Protein AF-A0A379X350-F1 (afdb_monomer_lite)

Structure (mmCIF, N/CA/C/O backbone):
data_AF-A0A379X350-F1
#
_entry.id   AF-A0A379X350-F1
#
loop_
_atom_site.group_PDB
_atom_site.id
_atom_site.type_symbol
_atom_site.label_atom_id
_atom_site.label_alt_id
_atom_site.label_comp_id
_atom_site.label_asym_id
_atom_site.label_entity_id
_atom_site.label_seq_id
_atom_site.pdbx_PDB_ins_code
_atom_site.Cartn_x
_atom_site.Cartn_y
_atom_site.Cartn_z
_atom_site.occupancy
_atom_site.B_iso_or_equiv
_atom_site.auth_seq_id
_atom_site.auth_comp_id
_atom_site.auth_asym_id
_atom_site.auth_atom_id
_atom_site.pdbx_PDB_model_num
ATOM 1 N N . MET A 1 1 ? 0.230 0.986 -12.132 1.00 94.94 1 MET A N 1
ATOM 2 C CA . MET A 1 1 ? 1.625 1.459 -11.984 1.00 94.94 1 MET A CA 1
ATOM 3 C C . MET A 1 1 ? 2.275 1.795 -13.321 1.00 94.94 1 MET A C 1
ATOM 5 O O . MET A 1 1 ? 3.095 2.697 -13.349 1.00 94.94 1 MET A O 1
ATOM 9 N N . ARG A 1 2 ? 1.897 1.147 -14.435 1.00 97.94 2 ARG A N 1
ATOM 10 C CA . ARG A 1 2 ? 2.424 1.497 -15.763 1.00 97.94 2 ARG A CA 1
ATOM 11 C C . ARG A 1 2 ? 2.371 3.006 -16.047 1.00 97.94 2 ARG A C 1
ATOM 13 O O . ARG A 1 2 ? 1.354 3.637 -15.766 1.00 97.94 2 ARG A O 1
ATOM 20 N N . GLY A 1 3 ? 3.455 3.547 -16.600 1.00 98.38 3 GLY A N 1
ATOM 21 C CA . GLY A 1 3 ? 3.587 4.954 -16.978 1.00 98.38 3 GLY A CA 1
ATOM 22 C C . GLY A 1 3 ? 4.268 5.854 -15.940 1.00 98.38 3 GLY A C 1
ATOM 23 O O . GLY A 1 3 ? 4.400 7.044 -16.206 1.00 98.38 3 GLY A O 1
ATOM 24 N N . LYS A 1 4 ? 4.683 5.336 -14.773 1.00 98.62 4 LYS A N 1
ATOM 25 C CA . LYS A 1 4 ? 5.343 6.128 -13.718 1.00 98.62 4 LYS A CA 1
ATOM 26 C C . LYS A 1 4 ? 6.429 5.338 -12.965 1.00 98.62 4 LYS A C 1
ATOM 28 O O . LYS A 1 4 ? 6.297 4.11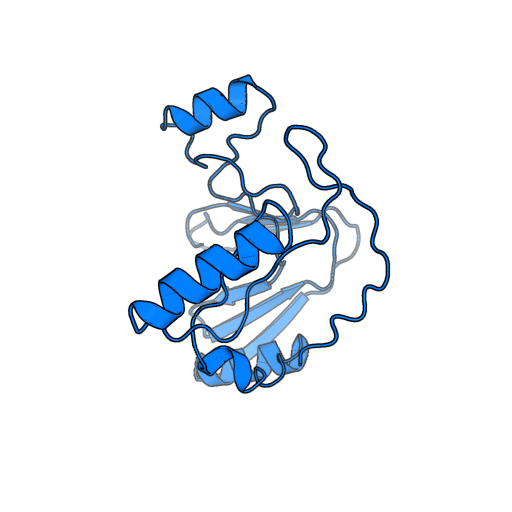4 -12.866 1.00 98.62 4 LYS A O 1
ATOM 33 N N . PRO A 1 5 ? 7.429 6.030 -12.38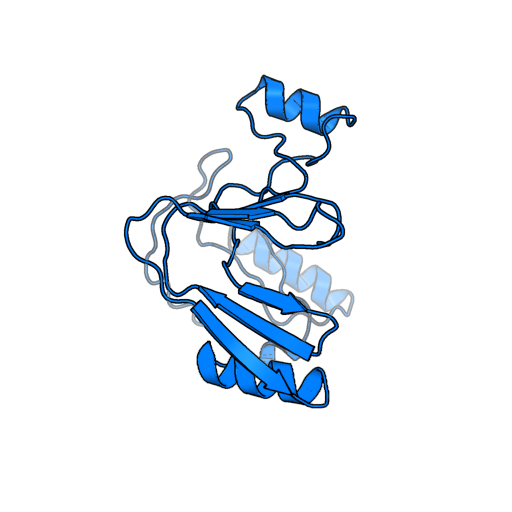9 1.00 98.75 5 PRO A N 1
ATOM 34 C CA . PRO A 1 5 ? 8.348 5.467 -11.405 1.00 98.75 5 PRO A CA 1
ATOM 35 C C . PRO A 1 5 ? 7.770 5.464 -9.986 1.00 98.75 5 PRO A C 1
ATOM 37 O O . PRO A 1 5 ? 6.932 6.298 -9.643 1.00 98.75 5 PRO A O 1
ATOM 40 N N . PHE A 1 6 ? 8.226 4.525 -9.157 1.00 98.88 6 PHE A N 1
ATOM 41 C CA . PHE A 1 6 ? 7.807 4.366 -7.764 1.00 98.88 6 PHE A CA 1
ATOM 42 C C . PHE A 1 6 ? 9.027 4.119 -6.869 1.00 98.88 6 PHE A C 1
ATOM 44 O O . PHE A 1 6 ? 9.485 2.978 -6.753 1.00 98.88 6 PHE A O 1
ATOM 51 N N . PRO A 1 7 ? 9.538 5.166 -6.199 1.00 98.75 7 PRO A N 1
ATOM 52 C CA . PRO A 1 7 ? 10.444 5.010 -5.072 1.00 98.75 7 PRO A CA 1
ATOM 53 C C . PRO A 1 7 ? 9.806 4.157 -3.973 1.00 98.75 7 PRO A C 1
ATOM 55 O O . PRO A 1 7 ? 8.677 4.409 -3.552 1.00 98.75 7 PRO A O 1
ATOM 58 N N . LEU A 1 8 ? 10.544 3.163 -3.498 1.00 98.75 8 LEU A N 1
ATOM 59 C CA . LEU A 1 8 ? 10.139 2.250 -2.441 1.00 98.75 8 LEU A CA 1
ATOM 60 C C . LEU A 1 8 ? 10.932 2.590 -1.182 1.00 98.75 8 LEU A C 1
ATOM 62 O O . LEU A 1 8 ? 12.031 2.089 -0.955 1.00 98.75 8 LEU A O 1
ATOM 66 N N . TRP A 1 9 ? 10.371 3.494 -0.384 1.00 98.69 9 TRP A N 1
ATOM 67 C CA . TRP A 1 9 ? 10.945 3.947 0.876 1.00 98.69 9 TRP A CA 1
ATOM 68 C C . TRP A 1 9 ? 9.821 4.257 1.855 1.00 98.69 9 TRP A C 1
ATOM 70 O O . TRP A 1 9 ? 8.946 5.062 1.536 1.00 98.69 9 TRP A O 1
ATOM 80 N N . THR A 1 10 ? 9.799 3.582 3.006 1.00 98.19 10 THR A N 1
ATOM 81 C CA . THR A 1 10 ? 8.732 3.805 3.988 1.00 98.19 10 THR A CA 1
ATOM 82 C C . THR A 1 10 ? 8.855 5.203 4.590 1.00 98.19 10 THR A C 1
ATOM 84 O O . THR A 1 10 ? 9.938 5.642 4.982 1.00 98.19 10 THR A O 1
ATOM 87 N N . SER A 1 11 ? 7.741 5.926 4.617 1.00 97.50 11 SER A N 1
ATOM 88 C CA . SER A 1 11 ? 7.637 7.272 5.174 1.00 97.50 11 SER A CA 1
ATOM 89 C C . SER A 1 11 ? 6.201 7.555 5.610 1.00 97.50 11 SER A C 1
ATOM 91 O O . SER A 1 11 ? 5.291 6.768 5.351 1.00 97.50 11 SER A O 1
ATOM 93 N N . GLU A 1 12 ? 5.960 8.735 6.181 1.00 97.88 12 GLU A N 1
ATOM 94 C CA . GLU A 1 12 ? 4.603 9.280 6.239 1.00 97.88 12 GLU A CA 1
ATOM 95 C C . GLU A 1 12 ? 3.960 9.301 4.844 1.00 97.88 12 GLU A C 1
ATOM 97 O O . GLU A 1 12 ? 4.635 9.478 3.825 1.00 97.88 12 GLU A O 1
ATOM 102 N N . GLN A 1 13 ? 2.639 9.118 4.785 1.00 97.50 13 GLN A N 1
ATOM 103 C CA . GLN A 1 13 ? 1.919 9.016 3.508 1.00 97.50 13 GLN A CA 1
ATOM 104 C C . GLN A 1 13 ? 1.791 10.365 2.780 1.00 97.50 13 GLN A C 1
ATOM 106 O O . GLN A 1 13 ? 1.636 10.404 1.555 1.00 97.50 13 GLN A O 1
ATOM 111 N N . GLY A 1 14 ? 1.842 11.459 3.541 1.00 97.62 14 GLY A N 1
ATOM 112 C CA . GLY A 1 14 ? 1.659 12.828 3.074 1.00 97.62 14 GLY A CA 1
ATOM 113 C C . GLY A 1 14 ? 0.225 13.349 3.220 1.00 97.62 14 GLY A C 1
ATOM 114 O O . GLY A 1 14 ? -0.752 12.600 3.160 1.00 97.62 14 GLY A O 1
ATOM 115 N N . VAL A 1 15 ? 0.101 14.665 3.380 1.00 98.12 15 VAL A N 1
ATOM 116 C CA . VAL A 1 15 ? -1.157 15.398 3.544 1.00 98.12 15 VAL A CA 1
ATOM 117 C C . VAL A 1 15 ? -1.542 16.061 2.217 1.00 98.12 15 VAL A C 1
ATOM 119 O O . VAL A 1 15 ? -0.920 17.010 1.743 1.00 98.12 15 VAL A O 1
ATOM 122 N N . GLY A 1 16 ? -2.590 15.542 1.579 1.00 97.81 16 GLY A N 1
ATOM 123 C CA . GLY A 1 16 ? -3.070 15.991 0.267 1.00 97.81 16 GLY A CA 1
ATOM 124 C C . GLY A 1 16 ? -2.447 15.244 -0.918 1.00 97.81 16 GLY A C 1
ATOM 125 O O . GLY A 1 16 ? -3.188 14.809 -1.796 1.00 97.81 16 GLY A O 1
ATOM 126 N N . ARG A 1 17 ? -1.124 15.009 -0.913 1.00 98.31 17 ARG A N 1
ATOM 127 C CA . ARG A 1 17 ? -0.406 14.123 -1.859 1.00 98.31 17 ARG A CA 1
ATOM 128 C C . ARG A 1 17 ? -0.507 14.503 -3.344 1.00 98.31 17 ARG A C 1
ATOM 130 O O . ARG A 1 17 ? -0.261 13.670 -4.215 1.00 98.31 17 ARG A O 1
ATOM 137 N N . ASN A 1 18 ? -0.873 15.746 -3.651 1.00 98.25 18 ASN A N 1
ATOM 138 C CA . ASN A 1 18 ? -0.918 16.268 -5.013 1.00 98.25 18 ASN A CA 1
ATOM 139 C C . ASN A 1 18 ? -0.424 17.716 -5.029 1.00 98.25 18 ASN A C 1
ATOM 141 O O . ASN A 1 18 ? -1.091 18.606 -4.497 1.00 98.25 18 ASN A O 1
ATOM 145 N N . LYS A 1 19 ? 0.714 17.950 -5.695 1.00 98.00 19 LYS A N 1
ATOM 146 C CA . LYS A 1 19 ? 1.414 19.243 -5.737 1.00 98.00 19 LYS A CA 1
ATOM 147 C C . LYS A 1 19 ? 0.590 20.396 -6.322 1.00 98.00 19 LYS A C 1
ATOM 149 O O . LYS A 1 19 ? 0.926 21.549 -6.083 1.00 98.00 19 LYS A O 1
ATOM 154 N N . THR A 1 20 ? -0.499 20.120 -7.043 1.00 98.31 20 THR A N 1
ATOM 155 C CA . THR A 1 20 ? -1.408 21.168 -7.543 1.00 98.31 20 THR A CA 1
ATOM 156 C C . THR A 1 20 ? -2.497 21.560 -6.542 1.00 98.31 20 THR A C 1
ATOM 158 O O . THR A 1 20 ? -3.295 22.450 -6.828 1.00 98.31 20 THR A O 1
ATOM 161 N N . SER A 1 21 ? -2.593 20.883 -5.396 1.00 98.31 21 SER A N 1
ATOM 162 C CA . SER A 1 21 ? -3.615 21.154 -4.387 1.00 98.31 21 SER A CA 1
ATOM 163 C C . SER A 1 21 ? -3.112 22.133 -3.327 1.00 98.31 21 SER A C 1
ATOM 165 O O . SER A 1 21 ? -1.968 22.061 -2.872 1.00 98.31 21 SER A O 1
ATOM 167 N N . TYR A 1 22 ? -3.998 23.031 -2.893 1.00 98.25 22 TYR A N 1
ATOM 168 C CA . TYR A 1 22 ? -3.670 24.026 -1.873 1.00 98.25 22 TYR A CA 1
ATOM 169 C C . TYR A 1 22 ? -3.238 23.382 -0.547 1.00 98.25 22 TYR A C 1
ATOM 171 O O . TYR A 1 22 ? -2.273 23.824 0.068 1.00 98.25 22 TYR A O 1
ATOM 179 N N . VAL A 1 23 ? -3.897 22.290 -0.146 1.00 98.19 23 VAL A N 1
ATOM 180 C CA . VAL A 1 23 ? -3.575 21.564 1.090 1.00 98.19 23 VAL A CA 1
ATOM 181 C C . VAL A 1 23 ? -2.175 20.937 1.055 1.00 98.19 23 VAL A C 1
ATOM 183 O O . VAL A 1 23 ? -1.453 21.026 2.045 1.00 98.19 23 VAL A O 1
ATOM 186 N N . THR A 1 24 ? -1.747 20.375 -0.083 1.00 98.38 24 THR A N 1
ATOM 187 C CA . THR A 1 24 ? -0.382 19.842 -0.233 1.00 98.38 24 THR A CA 1
ATOM 188 C C . THR A 1 24 ? 0.654 20.950 -0.151 1.00 98.38 24 THR A C 1
ATOM 190 O O . THR A 1 24 ? 1.633 20.795 0.570 1.00 98.38 24 THR A O 1
ATOM 193 N N . TRP A 1 25 ? 0.411 22.088 -0.807 1.00 98.31 25 TRP A N 1
ATOM 194 C CA . TRP A 1 25 ? 1.297 23.248 -0.703 1.00 98.31 25 TRP A CA 1
ATOM 195 C C . TRP A 1 25 ? 1.438 23.736 0.749 1.00 98.31 25 TRP A C 1
ATOM 197 O O . TRP A 1 25 ? 2.555 23.927 1.226 1.00 98.31 25 TRP A O 1
ATOM 207 N N . GLN A 1 26 ? 0.328 23.870 1.488 1.00 98.50 26 GLN A N 1
ATOM 208 C CA . GLN A 1 26 ? 0.367 24.286 2.896 1.00 98.50 26 GLN A CA 1
ATOM 209 C C . GLN A 1 26 ? 1.166 23.313 3.776 1.00 98.50 26 GLN A C 1
ATOM 211 O O . GLN A 1 26 ? 1.918 23.753 4.646 1.00 98.50 26 GLN A O 1
ATOM 216 N N . ALA A 1 27 ? 0.990 22.004 3.575 1.00 97.81 27 ALA A N 1
ATOM 217 C CA . ALA A 1 27 ? 1.703 20.976 4.327 1.00 97.81 27 ALA A CA 1
ATOM 218 C C . ALA A 1 27 ? 3.200 20.919 3.969 1.00 97.81 27 ALA A C 1
ATOM 220 O O . ALA A 1 27 ? 4.038 20.780 4.863 1.00 97.81 27 ALA A O 1
ATOM 221 N N . ASP A 1 28 ? 3.544 21.090 2.688 1.00 98.06 28 ASP A N 1
ATOM 222 C CA . ASP A 1 28 ? 4.932 21.161 2.220 1.00 98.06 28 ASP A CA 1
ATOM 223 C C . ASP A 1 28 ? 5.672 22.362 2.831 1.00 98.06 28 ASP A C 1
ATOM 225 O O . ASP A 1 28 ? 6.800 22.207 3.294 1.00 98.06 28 ASP A O 1
ATOM 229 N N . CYS A 1 29 ? 5.026 23.534 2.917 1.00 97.31 29 CYS A N 1
ATOM 230 C CA . CYS A 1 29 ? 5.612 24.736 3.522 1.00 97.31 29 CYS A CA 1
ATOM 231 C C . CYS A 1 29 ? 5.931 24.608 5.019 1.00 97.31 29 CYS A C 1
ATOM 233 O O . CYS A 1 29 ? 6.714 25.411 5.523 1.00 97.31 29 CYS A O 1
ATOM 235 N N . LYS A 1 30 ? 5.303 23.669 5.738 1.00 95.62 30 LYS A N 1
ATOM 236 C CA . LYS A 1 30 ? 5.539 23.489 7.176 1.00 95.62 30 LYS A CA 1
ATOM 237 C C . LYS A 1 30 ? 6.693 22.535 7.456 1.00 95.62 30 LYS A C 1
ATOM 239 O O . LYS A 1 30 ? 7.623 22.925 8.141 1.00 95.62 30 LYS A O 1
ATOM 244 N N . GLU A 1 31 ? 6.617 21.309 6.944 1.00 95.25 31 GLU A N 1
ATOM 245 C CA . GLU A 1 31 ? 7.553 20.226 7.303 1.00 95.25 31 GLU A CA 1
ATOM 246 C C . GLU A 1 31 ? 7.756 19.233 6.140 1.00 95.25 31 GLU A C 1
ATOM 248 O O . GLU A 1 31 ? 7.938 18.038 6.355 1.00 95.25 31 GLU A O 1
ATOM 253 N N . ASN A 1 32 ? 7.639 19.680 4.878 1.00 96.19 32 ASN A N 1
ATOM 254 C CA . ASN A 1 32 ? 7.661 18.788 3.703 1.00 96.19 32 ASN A CA 1
ATOM 255 C C . ASN A 1 32 ? 6.626 17.637 3.799 1.00 96.19 32 ASN A C 1
ATOM 257 O O . ASN A 1 32 ? 6.820 16.539 3.277 1.00 96.19 32 ASN A O 1
ATOM 261 N N . ALA A 1 33 ? 5.519 17.887 4.505 1.00 97.62 33 ALA A N 1
ATOM 262 C CA . ALA A 1 33 ? 4.538 16.875 4.883 1.00 97.62 33 ALA A CA 1
ATOM 263 C C . ALA A 1 33 ? 3.432 16.686 3.836 1.00 97.62 33 ALA A C 1
ATOM 265 O O . ALA A 1 33 ? 2.519 15.890 4.047 1.00 97.62 33 ALA A O 1
ATOM 266 N N . GLY A 1 34 ? 3.457 17.412 2.716 1.00 98.25 34 GLY A N 1
ATOM 267 C CA . GLY A 1 34 ? 2.428 17.297 1.684 1.00 98.25 34 GLY A CA 1
ATOM 268 C C . GLY A 1 34 ? 2.512 15.986 0.902 1.00 98.25 34 GLY A C 1
ATOM 269 O O . GLY A 1 34 ? 1.489 15.475 0.438 1.00 98.25 34 GLY A O 1
ATOM 270 N N . GLY A 1 35 ? 3.714 15.413 0.810 1.00 98.19 35 GLY A N 1
ATOM 271 C CA . GLY A 1 35 ? 3.998 14.161 0.114 1.00 98.19 35 GLY A CA 1
ATOM 272 C C . GLY A 1 35 ? 3.752 14.229 -1.391 1.00 98.19 35 GLY A C 1
ATOM 273 O O . GLY A 1 35 ? 3.628 15.307 -1.976 1.00 98.19 35 GLY A O 1
ATOM 274 N N . ASP A 1 36 ? 3.704 13.068 -2.033 1.00 98.56 36 ASP A N 1
ATOM 275 C CA . ASP A 1 36 ? 3.483 12.950 -3.475 1.00 98.56 36 ASP A CA 1
ATOM 276 C C . ASP A 1 36 ? 2.772 11.630 -3.818 1.00 98.56 36 ASP A C 1
ATOM 278 O O . ASP A 1 36 ? 2.500 10.803 -2.943 1.00 98.56 36 ASP A O 1
ATOM 282 N N . TYR A 1 37 ? 2.489 11.403 -5.100 1.00 98.44 37 TYR A N 1
ATOM 283 C CA . TYR A 1 37 ? 1.715 10.262 -5.595 1.00 98.44 37 TYR A CA 1
ATOM 284 C C . TYR A 1 37 ? 2.256 8.888 -5.159 1.00 98.44 37 TYR A C 1
ATOM 286 O O . TYR A 1 37 ? 1.479 7.933 -5.079 1.00 98.44 37 TYR A O 1
ATOM 294 N N . TYR A 1 38 ? 3.561 8.783 -4.889 1.00 98.38 38 TYR A N 1
ATOM 295 C CA . TYR A 1 38 ? 4.249 7.543 -4.516 1.00 98.38 38 TYR A CA 1
ATOM 296 C C . TYR A 1 38 ? 4.482 7.379 -3.006 1.00 98.38 38 TYR A C 1
ATOM 298 O O . TYR A 1 38 ? 4.852 6.291 -2.581 1.00 98.38 38 TYR A O 1
ATOM 306 N N . TRP A 1 39 ? 4.269 8.416 -2.187 1.00 98.56 39 TRP A N 1
ATOM 307 C CA . TRP A 1 39 ? 4.557 8.351 -0.747 1.00 98.56 39 TRP A CA 1
ATOM 308 C C . TRP A 1 39 ? 3.607 7.384 -0.042 1.00 98.56 39 TRP A C 1
ATOM 310 O O . TRP A 1 39 ? 2.392 7.415 -0.275 1.00 98.56 39 TRP A O 1
ATOM 320 N N . THR A 1 40 ? 4.157 6.521 0.810 1.00 98.50 40 THR A N 1
ATOM 321 C CA . THR A 1 40 ? 3.412 5.484 1.527 1.00 98.50 40 THR A CA 1
ATOM 322 C C . THR A 1 40 ? 4.205 4.974 2.731 1.00 98.50 40 THR A C 1
ATOM 324 O O . THR A 1 40 ? 5.427 4.856 2.678 1.00 98.50 40 THR A O 1
ATOM 327 N N . PHE A 1 41 ? 3.494 4.604 3.794 1.00 98.25 41 PHE A N 1
ATOM 328 C CA . PHE A 1 41 ? 4.056 3.910 4.959 1.00 98.25 41 PHE A CA 1
ATOM 329 C C . PHE A 1 41 ? 4.276 2.412 4.708 1.00 98.25 41 PHE A C 1
ATOM 331 O O . PHE A 1 41 ? 4.948 1.744 5.492 1.00 98.25 41 PHE A O 1
ATOM 338 N N . PHE A 1 42 ? 3.740 1.872 3.610 1.00 98.56 42 PHE A N 1
ATOM 339 C CA . PHE A 1 42 ? 3.897 0.462 3.259 1.00 98.56 42 PHE A CA 1
ATOM 340 C C . PHE A 1 42 ? 4.253 0.274 1.775 1.00 98.56 42 PHE A C 1
ATOM 342 O O . PHE A 1 42 ? 3.443 -0.232 0.996 1.00 98.56 42 PHE A O 1
ATOM 349 N N . PRO A 1 43 ? 5.449 0.707 1.337 1.00 98.56 43 PRO A N 1
ATOM 350 C CA . PRO A 1 43 ? 5.992 0.263 0.065 1.00 98.56 43 PRO A CA 1
ATOM 351 C C . PRO A 1 43 ? 6.497 -1.175 0.207 1.00 98.56 43 PRO A C 1
ATOM 353 O O . PRO A 1 43 ? 7.018 -1.564 1.251 1.00 98.56 43 PRO A O 1
ATOM 356 N N . GLN A 1 44 ? 6.383 -1.955 -0.861 1.00 98.75 44 GLN A N 1
ATOM 357 C CA . GLN A 1 44 ? 6.938 -3.301 -0.918 1.00 98.75 44 GLN A CA 1
ATOM 358 C C . GLN A 1 44 ? 7.546 -3.528 -2.305 1.00 98.75 44 GLN A C 1
ATOM 360 O O . GLN A 1 44 ? 6.910 -3.166 -3.300 1.00 98.75 44 GLN A O 1
ATOM 365 N N . PRO A 1 45 ? 8.740 -4.138 -2.411 1.00 98.62 45 PRO A N 1
ATOM 366 C CA . PRO A 1 45 ? 9.385 -4.415 -3.690 1.00 98.62 45 PRO A CA 1
ATOM 367 C C . PRO A 1 45 ? 8.770 -5.649 -4.358 1.00 98.62 45 PRO A C 1
ATOM 369 O O . PRO A 1 45 ? 9.386 -6.698 -4.536 1.00 98.62 45 PRO A O 1
ATOM 372 N N . THR A 1 46 ? 7.480 -5.555 -4.676 1.00 98.88 46 THR A N 1
ATOM 373 C CA . THR A 1 46 ? 6.691 -6.623 -5.292 1.00 98.88 46 THR A CA 1
ATOM 374 C C . THR A 1 46 ? 5.688 -6.036 -6.269 1.00 98.88 46 THR A C 1
ATOM 376 O O . THR A 1 46 ? 4.943 -5.123 -5.923 1.00 98.88 46 THR A O 1
ATOM 379 N N . PHE A 1 47 ? 5.627 -6.575 -7.485 1.00 98.88 47 PHE A N 1
ATOM 380 C CA . PHE A 1 47 ? 4.614 -6.187 -8.465 1.00 98.88 47 PHE A CA 1
ATOM 381 C C . PHE A 1 47 ? 4.047 -7.392 -9.212 1.00 98.88 47 PHE A C 1
ATOM 383 O O . PHE A 1 47 ? 4.663 -8.454 -9.281 1.00 98.88 47 PHE A O 1
ATOM 390 N N . VAL A 1 48 ? 2.867 -7.197 -9.801 1.00 98.81 48 VAL A N 1
ATOM 391 C CA . VAL A 1 48 ? 2.191 -8.167 -10.668 1.00 98.81 48 VAL A CA 1
ATOM 392 C C . VAL A 1 48 ? 2.089 -7.589 -12.075 1.00 98.81 48 VAL A C 1
ATOM 394 O O . VAL A 1 48 ? 1.716 -6.428 -12.252 1.00 98.81 48 VAL A O 1
ATOM 397 N N . SER A 1 49 ? 2.413 -8.405 -13.074 1.00 98.75 49 SER A N 1
ATOM 398 C CA . SER A 1 49 ? 2.306 -8.064 -14.492 1.00 98.75 49 SER A CA 1
ATOM 399 C C . SER A 1 49 ? 1.044 -8.659 -15.117 1.00 98.75 49 SER A C 1
ATOM 401 O O . SER A 1 49 ? 0.589 -9.740 -14.737 1.00 98.75 49 SER A O 1
ATOM 403 N N . THR A 1 50 ? 0.509 -8.000 -16.149 1.00 98.50 50 THR A N 1
ATOM 404 C CA . THR A 1 50 ? -0.592 -8.542 -16.968 1.00 98.50 50 THR A CA 1
ATOM 405 C C . THR A 1 50 ? -0.182 -9.759 -17.798 1.00 98.50 50 THR A C 1
ATOM 407 O O . THR A 1 50 ? -1.044 -10.485 -18.288 1.00 98.50 50 THR A O 1
ATOM 410 N N . GLN A 1 51 ? 1.120 -10.046 -17.884 1.00 98.62 51 GLN A N 1
ATOM 411 C CA . GLN A 1 51 ? 1.659 -11.315 -18.385 1.00 98.62 51 GLN A CA 1
ATOM 412 C C . GLN A 1 51 ? 1.513 -12.472 -17.372 1.00 98.62 51 GLN A C 1
ATOM 414 O O . GLN A 1 51 ? 2.073 -13.544 -17.571 1.00 98.62 51 GLN A O 1
ATOM 419 N N . LYS A 1 52 ? 0.748 -12.260 -16.290 1.00 98.69 52 LYS A N 1
ATOM 420 C CA . LYS A 1 52 ? 0.395 -13.241 -15.254 1.00 98.69 52 LYS A CA 1
ATOM 421 C C . LYS A 1 52 ? 1.594 -13.842 -14.516 1.00 98.69 52 LYS A C 1
ATOM 423 O O . LYS A 1 52 ? 1.615 -15.034 -14.211 1.00 98.69 52 LYS A O 1
ATOM 428 N N . TYR A 1 53 ? 2.549 -12.984 -14.172 1.00 98.88 53 TYR A N 1
ATOM 429 C CA . TYR A 1 53 ? 3.612 -13.292 -13.222 1.00 98.88 53 TYR A CA 1
ATOM 430 C C . TYR A 1 53 ? 3.686 -12.230 -12.125 1.00 98.88 53 TYR A C 1
ATOM 432 O O . TYR A 1 53 ? 3.297 -11.077 -12.347 1.00 98.88 53 TYR A O 1
ATOM 440 N N . TYR A 1 54 ? 4.198 -12.606 -10.955 1.00 98.88 54 TYR A N 1
ATOM 441 C CA . TYR A 1 54 ? 4.681 -11.644 -9.965 1.00 98.88 54 TYR A CA 1
ATOM 442 C C . TYR A 1 54 ? 6.208 -11.583 -9.999 1.00 98.88 54 TYR A C 1
ATOM 444 O O . TYR A 1 54 ? 6.862 -12.558 -10.360 1.00 98.88 54 TYR A O 1
ATOM 452 N N . CYS A 1 55 ? 6.766 -10.439 -9.619 1.00 98.88 55 CYS A N 1
ATOM 453 C CA . CYS A 1 55 ? 8.183 -10.268 -9.323 1.00 98.88 55 CYS A CA 1
ATOM 454 C C . CYS A 1 55 ? 8.302 -9.783 -7.880 1.00 98.88 55 CYS A C 1
ATOM 456 O O . CYS A 1 55 ? 7.686 -8.775 -7.532 1.00 98.88 55 CYS A O 1
ATOM 458 N N . HIS A 1 56 ? 9.076 -10.485 -7.060 1.00 98.88 56 HIS A N 1
ATOM 459 C CA . HIS A 1 56 ? 9.410 -10.100 -5.689 1.00 98.88 56 HIS A CA 1
ATOM 460 C C . HIS A 1 56 ? 10.923 -9.936 -5.567 1.00 98.88 56 HIS A C 1
ATOM 462 O O . HIS A 1 56 ? 11.664 -10.762 -6.097 1.00 98.88 56 HIS A O 1
ATOM 468 N N . VAL A 1 57 ? 11.374 -8.884 -4.891 1.00 98.69 57 VAL A N 1
ATOM 469 C CA . VAL A 1 57 ? 12.790 -8.667 -4.581 1.00 98.69 57 VAL A CA 1
ATOM 470 C C . VAL A 1 57 ? 12.981 -8.834 -3.080 1.00 98.69 57 VAL A C 1
ATOM 472 O O . VAL A 1 57 ? 12.285 -8.183 -2.307 1.00 98.69 57 VAL A O 1
ATOM 475 N N . ASP A 1 58 ? 13.925 -9.683 -2.678 1.00 98.12 58 ASP A N 1
ATOM 476 C CA . ASP A 1 58 ? 14.130 -10.038 -1.263 1.00 98.12 58 ASP A CA 1
ATOM 477 C C . ASP A 1 58 ? 14.792 -8.899 -0.450 1.00 98.12 58 ASP A C 1
ATOM 479 O O . ASP A 1 58 ? 14.750 -8.892 0.779 1.00 98.12 58 ASP A O 1
ATOM 483 N N . ASN A 1 59 ? 15.443 -7.950 -1.128 1.00 97.94 59 ASN A N 1
ATOM 484 C CA . ASN A 1 59 ? 16.196 -6.858 -0.512 1.00 97.94 59 ASN A CA 1
ATOM 485 C C . ASN A 1 59 ? 15.285 -5.853 0.226 1.00 97.94 59 ASN A C 1
ATOM 487 O O . ASN A 1 59 ? 14.120 -5.662 -0.119 1.00 97.94 59 ASN A O 1
ATOM 491 N N . SER A 1 60 ? 15.855 -5.131 1.195 1.00 98.00 60 SER A N 1
ATOM 492 C CA . SER A 1 60 ? 15.177 -4.057 1.944 1.00 98.00 60 SER A CA 1
ATOM 493 C C . SER A 1 60 ? 15.855 -2.688 1.801 1.00 98.00 60 SER A C 1
ATOM 495 O O . SER A 1 60 ? 15.539 -1.762 2.549 1.00 98.00 60 SER A O 1
ATOM 497 N N . CYS A 1 61 ? 16.830 -2.562 0.897 1.00 98.38 61 CYS A N 1
ATOM 498 C CA . CYS A 1 61 ? 17.460 -1.288 0.569 1.00 98.38 61 CYS A CA 1
ATOM 499 C C . CYS A 1 61 ? 16.467 -0.341 -0.124 1.00 98.38 61 CYS A C 1
ATOM 501 O O . CYS A 1 61 ? 15.365 -0.731 -0.515 1.00 98.38 61 CYS A O 1
ATOM 503 N N . TYR A 1 62 ? 16.869 0.919 -0.299 1.00 98.62 62 TYR A N 1
ATOM 504 C CA . TYR A 1 62 ? 16.127 1.819 -1.174 1.00 98.62 62 TYR A CA 1
ATOM 505 C C . TYR A 1 62 ? 16.052 1.228 -2.586 1.00 98.62 62 TYR A C 1
ATOM 507 O O . TYR A 1 62 ? 17.060 0.776 -3.140 1.00 98.62 62 TYR A O 1
ATOM 515 N N . MET A 1 63 ? 14.864 1.293 -3.182 1.00 98.81 63 MET A N 1
ATOM 516 C CA . MET A 1 63 ? 14.652 0.919 -4.574 1.00 98.81 63 MET A CA 1
ATOM 517 C C . MET A 1 63 ? 13.798 1.953 -5.296 1.00 98.81 63 MET A C 1
ATOM 519 O O . MET A 1 63 ? 13.009 2.668 -4.681 1.00 98.81 63 MET A O 1
ATOM 523 N N . ASN A 1 64 ? 13.907 1.995 -6.620 1.00 98.8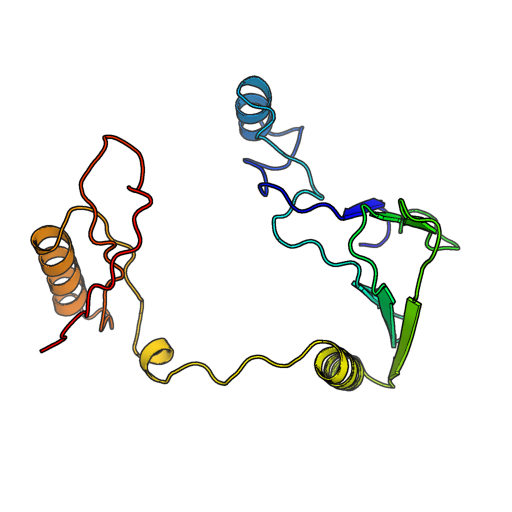1 64 ASN A N 1
ATOM 524 C CA . ASN A 1 64 ? 12.963 2.698 -7.479 1.00 98.81 64 ASN A CA 1
ATOM 525 C C . ASN A 1 64 ? 12.525 1.762 -8.605 1.00 98.81 64 ASN A C 1
ATOM 527 O O . ASN A 1 64 ? 13.351 1.313 -9.399 1.00 98.81 64 ASN A O 1
ATOM 531 N N . PHE A 1 65 ? 11.234 1.437 -8.633 1.00 98.81 65 PHE A N 1
ATOM 532 C CA . PHE A 1 65 ? 10.642 0.611 -9.679 1.00 98.81 65 PHE A CA 1
ATOM 533 C C . PHE A 1 65 ? 10.046 1.519 -10.752 1.00 98.81 65 PHE A C 1
ATOM 535 O O . PHE A 1 65 ? 8.998 2.136 -10.539 1.00 98.81 65 PHE A O 1
ATOM 542 N N . ASP A 1 66 ? 10.706 1.599 -11.905 1.00 98.88 66 ASP A N 1
ATOM 543 C CA . ASP A 1 66 ? 10.273 2.412 -13.034 1.00 98.88 66 ASP A CA 1
ATOM 544 C C . ASP A 1 66 ? 9.512 1.594 -14.084 1.00 98.88 66 ASP A C 1
ATOM 546 O O . ASP A 1 66 ? 10.053 0.721 -14.768 1.00 98.88 66 ASP A O 1
ATOM 550 N N . PHE A 1 67 ? 8.221 1.912 -14.224 1.00 98.81 67 PHE A N 1
ATOM 551 C CA . PHE A 1 67 ? 7.313 1.317 -15.203 1.00 98.81 67 PHE A CA 1
ATOM 552 C C . PHE A 1 67 ? 6.913 2.301 -16.317 1.00 98.81 67 PHE A C 1
ATOM 554 O O . PHE A 1 67 ? 5.880 2.097 -16.970 1.00 98.81 67 PHE A O 1
ATOM 561 N N . SER A 1 68 ? 7.651 3.400 -16.496 1.00 98.50 68 SER A N 1
ATOM 562 C CA . SER A 1 68 ? 7.346 4.463 -17.460 1.00 98.50 68 SER A CA 1
ATOM 563 C C . SER A 1 68 ? 7.625 4.062 -18.910 1.00 98.50 68 SER A C 1
ATOM 565 O O . SER A 1 68 ? 6.812 4.361 -19.788 1.00 98.50 68 SER A O 1
ATOM 567 N N . ALA A 1 69 ? 8.716 3.333 -19.160 1.00 98.62 69 ALA A N 1
ATOM 568 C CA . ALA A 1 69 ? 9.115 2.917 -20.499 1.00 98.62 69 ALA A CA 1
ATOM 569 C C . ALA A 1 69 ? 8.092 1.947 -21.145 1.00 98.62 69 ALA A C 1
ATOM 571 O O . ALA A 1 69 ? 7.569 1.055 -20.465 1.00 98.62 69 ALA A O 1
ATOM 572 N N . PRO A 1 70 ? 7.793 2.068 -22.457 1.00 97.94 70 PRO A N 1
ATOM 573 C CA . PRO A 1 70 ? 6.909 1.144 -23.185 1.00 97.94 70 PRO A CA 1
ATOM 574 C C . PRO A 1 70 ? 7.452 -0.287 -23.348 1.00 97.94 70 PRO A C 1
ATOM 576 O O . PRO A 1 70 ? 6.672 -1.239 -23.364 1.00 97.94 70 PRO A O 1
ATOM 579 N N . GLU A 1 71 ? 8.771 -0.461 -23.385 1.00 98.44 71 GLU A N 1
ATOM 580 C CA . GLU A 1 71 ? 9.380 -1.750 -23.757 1.00 98.44 71 GLU A CA 1
ATOM 581 C C . GLU A 1 71 ? 9.999 -2.514 -22.581 1.00 98.44 71 GLU A C 1
ATOM 583 O O . GLU A 1 71 ? 10.243 -3.713 -22.686 1.00 98.44 71 GLU A O 1
ATOM 588 N N . TYR A 1 72 ? 10.246 -1.855 -21.447 1.00 98.56 72 TYR A N 1
ATOM 589 C CA . TYR A 1 72 ? 10.921 -2.479 -20.309 1.00 98.56 72 TYR A CA 1
ATOM 590 C C . TYR A 1 72 ? 10.446 -1.934 -18.960 1.00 98.56 72 TYR A C 1
ATOM 592 O O . TYR A 1 72 ? 9.702 -0.954 -18.870 1.00 98.56 72 TYR A O 1
ATOM 600 N N . HIS A 1 73 ? 10.858 -2.623 -17.899 1.00 98.81 73 HIS A N 1
ATOM 601 C CA . HIS A 1 73 ? 10.736 -2.185 -16.513 1.00 98.81 73 HIS A CA 1
ATOM 602 C C . HIS A 1 73 ? 12.145 -2.105 -15.943 1.00 98.81 73 HIS A C 1
ATOM 604 O O . HIS A 1 73 ? 12.912 -3.055 -16.097 1.00 98.81 73 HIS A O 1
ATOM 610 N N . GLU A 1 74 ? 12.489 -0.983 -15.322 1.00 98.75 74 GLU A N 1
ATOM 611 C CA . GLU A 1 74 ? 13.808 -0.773 -14.732 1.00 98.75 74 GLU A CA 1
ATOM 612 C C . GLU A 1 74 ? 13.676 -0.753 -13.213 1.00 98.75 74 GLU A C 1
ATOM 614 O O . GLU A 1 74 ? 12.883 0.004 -12.658 1.00 98.75 74 GLU A O 1
ATOM 619 N N . LEU A 1 75 ? 14.418 -1.628 -12.537 1.00 98.69 75 LEU A N 1
ATOM 620 C CA . LEU A 1 75 ? 14.440 -1.699 -11.081 1.00 98.69 75 LEU A CA 1
ATOM 621 C C . LEU A 1 75 ? 15.817 -1.218 -10.629 1.00 98.69 75 LEU A C 1
ATOM 623 O O . LEU A 1 75 ? 16.809 -1.915 -10.830 1.00 98.69 75 LEU A O 1
ATOM 627 N N . ALA A 1 76 ? 15.881 -0.020 -10.053 1.00 98.69 76 ALA A N 1
ATOM 628 C CA . ALA A 1 76 ? 17.098 0.510 -9.452 1.00 98.69 76 ALA A CA 1
ATOM 629 C C . ALA A 1 76 ? 17.149 0.115 -7.973 1.00 98.69 76 ALA A C 1
ATOM 631 O O . ALA A 1 76 ? 16.155 0.269 -7.265 1.00 98.69 76 ALA A O 1
ATOM 632 N N . LEU A 1 77 ? 18.302 -0.366 -7.508 1.00 98.62 77 LEU A N 1
ATOM 633 C CA . LEU A 1 77 ? 18.521 -0.811 -6.131 1.00 98.62 77 LEU A CA 1
ATOM 634 C C . LEU A 1 77 ? 19.799 -0.179 -5.583 1.00 98.62 77 LEU A C 1
ATOM 636 O O . LEU A 1 77 ? 20.789 -0.049 -6.303 1.00 98.62 77 LEU A O 1
ATOM 640 N N . TRP A 1 78 ? 19.789 0.204 -4.310 1.00 98.19 78 TRP A N 1
ATOM 641 C CA . TRP A 1 78 ? 20.970 0.719 -3.610 1.00 98.19 78 TRP A CA 1
ATOM 642 C C . TRP A 1 78 ? 21.683 -0.391 -2.836 1.00 98.19 78 TRP A C 1
ATOM 644 O O . TRP A 1 78 ? 21.819 -0.327 -1.616 1.00 98.19 78 TRP A O 1
ATOM 654 N N . GLU A 1 79 ? 22.112 -1.428 -3.552 1.00 97.50 79 GLU A N 1
ATOM 655 C CA . GLU A 1 79 ? 22.813 -2.583 -2.987 1.00 97.50 79 GLU A CA 1
ATOM 656 C C . GLU A 1 79 ? 23.662 -3.275 -4.066 1.00 97.50 79 GLU A C 1
ATOM 658 O O . GLU A 1 79 ? 23.364 -3.178 -5.256 1.00 97.50 79 GLU A O 1
ATOM 663 N N . ASP A 1 80 ? 24.737 -3.957 -3.668 1.00 96.69 80 ASP A N 1
ATOM 664 C CA . ASP A 1 80 ? 25.671 -4.641 -4.575 1.00 96.69 80 ASP A CA 1
ATOM 665 C C . ASP A 1 80 ? 25.160 -6.011 -5.050 1.00 96.69 80 ASP A C 1
ATOM 667 O O . ASP A 1 80 ? 25.654 -6.561 -6.038 1.00 96.69 80 ASP A O 1
ATOM 671 N N . LYS A 1 81 ? 24.174 -6.578 -4.346 1.00 96.31 81 LYS A N 1
ATOM 672 C CA . LYS A 1 81 ? 23.581 -7.885 -4.635 1.00 96.31 81 LYS A CA 1
ATOM 673 C C . LYS A 1 81 ? 22.068 -7.822 -4.565 1.00 96.31 81 LYS A C 1
ATOM 675 O O . LYS A 1 81 ? 21.496 -7.169 -3.699 1.00 96.31 81 LYS A O 1
ATOM 680 N N . THR A 1 82 ? 21.415 -8.579 -5.440 1.00 96.94 82 THR A N 1
ATOM 681 C CA . THR A 1 82 ? 19.958 -8.682 -5.447 1.00 96.94 82 THR A CA 1
ATOM 682 C C . THR A 1 82 ? 19.483 -10.092 -5.762 1.00 96.94 82 THR A C 1
ATOM 684 O O . THR A 1 82 ? 20.124 -10.820 -6.521 1.00 96.94 82 THR A O 1
ATOM 687 N N . THR A 1 83 ? 18.354 -10.471 -5.164 1.00 98.12 83 THR A N 1
ATOM 688 C CA . THR A 1 83 ? 17.627 -11.703 -5.482 1.00 98.12 83 THR A CA 1
ATOM 689 C C . THR A 1 83 ? 16.225 -11.331 -5.931 1.00 98.12 83 THR A C 1
ATOM 691 O O . THR A 1 83 ? 15.476 -10.713 -5.177 1.00 98.12 83 THR A O 1
ATOM 694 N N . LEU A 1 84 ? 15.876 -11.725 -7.156 1.00 98.56 84 LEU A N 1
ATOM 695 C CA . LEU A 1 84 ? 14.544 -11.552 -7.719 1.00 98.56 84 LEU A CA 1
ATOM 696 C C . LEU A 1 84 ? 13.878 -12.917 -7.867 1.00 98.56 84 LEU A C 1
ATOM 698 O O . LEU A 1 84 ? 14.483 -13.868 -8.365 1.00 98.56 84 LEU A O 1
ATOM 702 N N . ARG A 1 85 ? 12.611 -13.001 -7.474 1.00 98.62 85 ARG A N 1
ATOM 703 C CA . ARG A 1 85 ? 11.774 -14.194 -7.594 1.00 98.62 85 ARG A CA 1
ATOM 704 C C . ARG A 1 85 ? 10.638 -13.911 -8.552 1.00 98.62 85 ARG A C 1
ATOM 706 O O . ARG A 1 85 ? 9.913 -12.933 -8.377 1.00 98.62 85 ARG A O 1
ATOM 713 N N . PHE A 1 86 ? 10.462 -14.807 -9.513 1.00 98.81 86 PHE A N 1
ATOM 714 C CA . PHE A 1 86 ? 9.364 -14.768 -10.463 1.00 98.81 86 PHE A CA 1
ATOM 715 C C . PHE A 1 86 ? 8.564 -16.054 -10.371 1.00 98.81 86 PHE A C 1
ATOM 717 O O . PHE A 1 86 ? 9.137 -17.142 -10.327 1.00 98.81 86 PHE A O 1
ATOM 724 N N . GLU A 1 87 ? 7.245 -15.929 -10.408 1.00 98.69 87 GLU A N 1
ATOM 725 C CA . GLU A 1 87 ? 6.375 -17.077 -10.605 1.00 98.69 87 GLU A CA 1
ATOM 726 C C . GLU A 1 87 ? 5.177 -16.694 -11.468 1.00 98.69 87 GLU A C 1
ATOM 728 O O . GLU A 1 87 ? 4.654 -15.585 -11.354 1.00 98.69 87 GLU A O 1
ATOM 733 N N . CYS A 1 88 ? 4.753 -17.620 -12.328 1.00 98.81 88 CYS A N 1
ATOM 734 C CA . CYS A 1 88 ? 3.629 -17.448 -13.244 1.00 98.81 88 CYS A CA 1
ATOM 735 C C . CYS A 1 88 ? 2.425 -18.299 -12.820 1.00 98.81 88 CYS A C 1
ATOM 737 O O . CYS A 1 88 ? 2.572 -19.325 -12.144 1.00 98.81 88 CYS A O 1
ATOM 739 N N . ALA A 1 89 ? 1.235 -17.914 -13.279 1.00 98.69 89 ALA A N 1
ATOM 740 C CA . ALA A 1 89 ? 0.025 -18.725 -13.170 1.00 98.69 89 ALA A CA 1
ATOM 741 C C . ALA A 1 89 ? -0.967 -18.439 -14.308 1.00 98.69 89 ALA A C 1
ATOM 743 O O . ALA A 1 89 ? -0.938 -17.377 -14.926 1.00 98.69 89 ALA A O 1
ATOM 744 N N . ASP A 1 90 ? -1.907 -19.355 -14.541 1.00 98.56 90 ASP A N 1
ATOM 745 C CA . ASP A 1 90 ? -2.914 -19.203 -15.601 1.00 98.56 90 ASP A CA 1
ATOM 746 C C . ASP A 1 90 ? -3.983 -18.154 -15.271 1.00 98.56 90 ASP A C 1
ATOM 748 O O . ASP A 1 90 ? -4.620 -17.590 -16.167 1.00 98.56 90 ASP A O 1
ATOM 752 N N . THR A 1 91 ? -4.184 -17.858 -13.986 1.00 98.75 91 THR A N 1
ATOM 753 C CA . THR A 1 91 ? -5.157 -16.874 -13.500 1.00 98.75 91 THR A CA 1
ATOM 754 C C . THR A 1 91 ? -4.556 -16.022 -12.388 1.00 98.75 91 THR A C 1
ATOM 756 O O . THR A 1 91 ? -3.653 -16.457 -11.675 1.00 98.75 91 THR A O 1
ATOM 759 N N . TYR A 1 92 ? -5.083 -14.810 -12.200 1.00 98.75 92 TYR A N 1
ATOM 760 C CA . TYR A 1 92 ? -4.648 -13.943 -11.101 1.00 98.75 92 TYR A CA 1
ATOM 761 C C . TYR A 1 92 ? -4.968 -14.529 -9.720 1.00 98.75 92 TYR A C 1
ATOM 763 O O . TYR A 1 92 ? -4.205 -14.307 -8.789 1.00 98.75 92 TYR A O 1
ATOM 771 N N . ILE A 1 93 ? -6.045 -15.310 -9.585 1.00 98.75 93 ILE A N 1
ATOM 772 C CA . ILE A 1 93 ? -6.385 -15.995 -8.327 1.00 98.75 93 ILE A CA 1
ATOM 773 C C . ILE A 1 93 ? -5.284 -16.997 -7.964 1.00 98.75 93 ILE A C 1
ATOM 775 O O . ILE A 1 93 ? -4.734 -16.925 -6.869 1.00 98.75 93 ILE A O 1
ATOM 779 N N . ALA A 1 94 ? -4.894 -17.860 -8.908 1.00 98.81 94 ALA A N 1
ATOM 780 C CA . ALA A 1 94 ? -3.796 -18.805 -8.703 1.00 98.81 94 ALA A CA 1
ATOM 781 C C . ALA A 1 94 ? -2.449 -18.089 -8.478 1.00 98.81 94 ALA A C 1
ATOM 783 O O . ALA A 1 94 ? -1.613 -18.550 -7.704 1.00 98.81 94 ALA A O 1
ATOM 784 N N . LEU A 1 95 ? -2.239 -16.933 -9.118 1.00 98.88 95 LEU A N 1
ATOM 785 C CA . LEU A 1 95 ? -1.041 -16.121 -8.903 1.00 98.88 95 LEU A CA 1
ATOM 786 C C . LEU A 1 95 ? -0.975 -15.547 -7.478 1.00 98.88 95 LEU A C 1
ATOM 788 O O . LEU A 1 95 ? 0.089 -15.557 -6.865 1.00 98.88 95 LEU A O 1
ATOM 792 N N . LEU A 1 96 ? -2.100 -15.066 -6.939 1.00 98.81 96 LEU A N 1
ATOM 793 C CA . LEU A 1 96 ? -2.187 -14.581 -5.558 1.00 98.81 96 LEU A CA 1
ATOM 794 C C . LEU A 1 96 ? -2.042 -15.719 -4.542 1.00 98.81 96 LEU A C 1
ATOM 796 O O . LEU A 1 96 ? -1.429 -15.530 -3.491 1.00 98.81 96 LEU A O 1
ATOM 800 N N . GLU A 1 97 ? -2.552 -16.909 -4.854 1.00 98.81 97 GLU A N 1
ATOM 801 C CA . GLU A 1 97 ? -2.353 -18.094 -4.019 1.00 98.81 97 GLU A CA 1
ATOM 802 C C . GLU A 1 97 ? -0.862 -18.417 -3.843 1.00 98.81 97 GLU A C 1
ATOM 804 O O . GLU A 1 97 ? -0.412 -18.630 -2.715 1.00 98.81 97 GLU A O 1
ATOM 809 N N . LYS A 1 98 ? -0.102 -18.372 -4.943 1.00 98.81 98 LYS A N 1
ATOM 810 C CA . LYS A 1 98 ? 1.357 -18.546 -4.972 1.00 98.81 98 LYS A CA 1
ATOM 811 C C . LYS A 1 98 ? 2.101 -17.425 -4.253 1.00 98.81 98 LYS A C 1
ATOM 813 O O . LYS A 1 98 ? 2.935 -17.686 -3.391 1.00 98.81 98 LYS A O 1
ATOM 818 N N . LEU A 1 99 ? 1.751 -16.170 -4.537 1.00 98.81 99 LEU A N 1
ATOM 819 C CA . LEU A 1 99 ? 2.385 -15.019 -3.892 1.00 98.81 99 LEU A CA 1
ATOM 820 C C . LEU A 1 99 ? 2.183 -15.035 -2.369 1.00 98.81 99 LEU A C 1
ATOM 822 O O . LEU A 1 99 ? 3.112 -14.762 -1.618 1.00 98.81 99 LEU A O 1
ATOM 826 N N . THR A 1 100 ? 0.989 -15.386 -1.892 1.00 98.69 100 THR A N 1
ATOM 827 C CA . THR A 1 100 ? 0.729 -15.513 -0.447 1.00 98.69 100 THR A CA 1
ATOM 828 C C . THR A 1 100 ? 1.340 -16.774 0.161 1.00 98.69 100 THR A C 1
ATOM 830 O O . THR A 1 100 ? 1.621 -16.786 1.355 1.00 98.69 100 THR A O 1
ATOM 833 N N . ALA A 1 101 ? 1.608 -17.821 -0.626 1.00 98.75 101 ALA A N 1
ATOM 834 C CA . ALA A 1 101 ? 2.432 -18.940 -0.167 1.00 98.75 101 ALA A CA 1
ATOM 835 C C . ALA A 1 101 ? 3.896 -18.515 0.056 1.00 98.75 101 ALA A C 1
ATOM 837 O O . ALA A 1 101 ? 4.545 -19.040 0.956 1.00 98.75 101 ALA A O 1
ATOM 838 N N . LEU A 1 102 ? 4.392 -17.535 -0.713 1.00 98.56 102 LEU A N 1
ATOM 839 C CA . LEU A 1 102 ? 5.704 -16.919 -0.500 1.00 98.56 102 LEU A CA 1
ATOM 840 C C . LEU A 1 102 ? 5.716 -15.954 0.701 1.00 98.56 102 LEU A C 1
ATOM 842 O O . LEU A 1 102 ? 6.633 -16.012 1.512 1.00 98.56 102 LEU A O 1
ATOM 846 N N . LEU A 1 103 ? 4.732 -15.052 0.800 1.00 98.50 103 LEU A N 1
ATOM 847 C CA . LEU A 1 103 ? 4.759 -13.914 1.738 1.00 98.50 103 LEU A CA 1
ATOM 848 C C . LEU A 1 103 ? 3.988 -14.134 3.050 1.00 98.50 103 LEU A C 1
ATOM 850 O O . LEU A 1 103 ? 4.128 -13.347 3.984 1.00 98.50 103 LEU A O 1
ATOM 854 N N . GLY A 1 104 ? 3.167 -15.179 3.124 1.00 98.44 104 GLY A N 1
ATOM 855 C CA . GLY A 1 104 ? 2.272 -15.455 4.244 1.00 98.44 104 GLY A CA 1
ATOM 856 C C . GLY A 1 104 ? 0.814 -15.068 3.975 1.00 98.44 104 GLY A C 1
ATOM 857 O O . GLY A 1 104 ? 0.490 -14.285 3.078 1.00 98.44 104 GLY A O 1
ATOM 858 N N . ARG A 1 105 ? -0.084 -15.647 4.781 1.00 98.56 105 ARG A N 1
ATOM 859 C CA . ARG A 1 105 ? -1.534 -15.400 4.766 1.00 98.56 105 ARG A CA 1
ATOM 860 C C . ARG A 1 105 ? -1.978 -14.891 6.128 1.00 98.56 105 ARG A C 1
ATOM 862 O O . ARG A 1 105 ? -1.500 -15.366 7.156 1.00 98.56 105 ARG A O 1
ATOM 869 N N . GLN A 1 106 ? -2.889 -13.928 6.123 1.00 98.44 106 GLN A N 1
ATOM 870 C CA . GLN A 1 106 ? -3.503 -13.410 7.338 1.00 98.44 106 GLN A CA 1
ATOM 871 C C . GLN A 1 106 ? -4.425 -14.474 7.961 1.00 98.44 106 GLN A C 1
ATOM 873 O O . GLN A 1 106 ? -5.003 -15.277 7.223 1.00 98.44 106 GLN A O 1
ATOM 878 N N . PRO A 1 107 ? -4.572 -14.495 9.297 1.00 98.25 107 PRO A N 1
ATOM 879 C CA . PRO A 1 107 ? -5.552 -15.348 9.958 1.00 98.25 107 PRO A CA 1
ATOM 880 C C . PRO A 1 107 ? -6.985 -14.896 9.644 1.00 98.25 107 PRO A C 1
ATOM 882 O O . PRO A 1 107 ? -7.213 -13.785 9.156 1.00 98.25 107 PRO A O 1
ATOM 885 N N . GLU A 1 108 ? -7.956 -15.746 9.974 1.00 98.00 108 GLU A N 1
ATOM 886 C CA . GLU A 1 108 ? -9.358 -15.330 10.029 1.00 98.00 108 GLU A CA 1
ATOM 887 C C . GLU A 1 108 ? -9.531 -14.204 11.056 1.00 98.00 108 GLU A C 1
ATOM 889 O O . GLU A 1 108 ? -8.868 -14.175 12.100 1.00 98.00 108 GLU A O 1
ATOM 894 N N . LEU A 1 109 ? -10.400 -13.241 10.740 1.00 96.25 109 LEU A N 1
ATOM 895 C CA . LEU A 1 109 ? -10.706 -12.167 11.676 1.00 96.25 109 LEU A CA 1
ATOM 896 C C . LEU A 1 109 ? -11.521 -12.740 12.845 1.00 96.25 109 LEU A C 1
ATOM 898 O O . LEU A 1 109 ? -12.406 -13.560 12.610 1.00 96.25 109 LEU A O 1
ATOM 902 N N . PRO A 1 110 ? -11.279 -12.294 14.089 1.00 94.25 110 PRO A N 1
ATOM 903 C CA . PRO A 1 110 ? -12.114 -12.684 15.218 1.00 94.25 110 PRO A CA 1
ATOM 904 C C . PRO A 1 110 ? -13.590 -12.317 15.007 1.00 94.25 110 PRO A C 1
ATOM 906 O O . PRO A 1 110 ? -13.887 -11.225 14.518 1.00 94.25 110 PRO A O 1
ATOM 909 N N . ASP A 1 111 ? -14.508 -13.170 15.474 1.00 94.38 111 ASP A N 1
ATOM 910 C CA . ASP A 1 111 ? -15.958 -13.016 15.254 1.00 94.38 111 ASP A CA 1
ATOM 911 C C . ASP A 1 111 ? -16.511 -11.641 15.663 1.00 94.38 111 ASP A C 1
ATOM 913 O O . ASP A 1 111 ? -17.381 -11.080 14.995 1.00 94.38 111 ASP A O 1
ATOM 917 N N . TRP A 1 112 ? -15.971 -11.050 16.734 1.00 90.31 112 TRP A N 1
ATOM 918 C CA . TRP A 1 112 ? -16.434 -9.760 17.254 1.00 90.31 112 TRP A CA 1
ATOM 919 C C . TRP A 1 112 ? -16.271 -8.602 16.261 1.00 90.31 112 TRP A C 1
ATOM 921 O O . TRP A 1 112 ? -16.981 -7.603 16.371 1.00 90.31 112 TRP A O 1
ATOM 931 N N . VAL A 1 113 ? -15.380 -8.720 15.269 1.00 93.62 113 VAL A N 1
ATOM 932 C CA . VAL A 1 113 ? -15.205 -7.702 14.219 1.00 93.62 113 VAL A CA 1
ATOM 933 C C . VAL A 1 113 ? -16.481 -7.554 13.385 1.00 93.62 113 VAL A C 1
ATOM 935 O O . VAL A 1 113 ? -16.796 -6.463 12.913 1.00 93.62 113 VAL A O 1
ATOM 938 N N . TYR A 1 114 ? -17.250 -8.633 13.230 1.00 93.06 114 TYR A N 1
ATOM 939 C CA . TYR A 1 114 ? -18.491 -8.643 12.456 1.00 93.06 114 TYR A CA 1
ATOM 940 C C . TYR A 1 114 ? -19.704 -8.138 13.254 1.00 93.06 114 TYR A C 1
ATOM 942 O O . TYR A 1 114 ? -20.766 -7.896 12.674 1.00 93.06 114 TYR A O 1
ATOM 950 N N . ASN A 1 115 ? -19.558 -7.937 14.568 1.00 92.12 115 ASN A N 1
ATOM 951 C CA . ASN A 1 115 ? -20.665 -7.584 15.460 1.00 92.12 115 ASN A CA 1
ATOM 952 C C . ASN A 1 115 ? -21.023 -6.094 15.454 1.00 92.12 115 ASN A C 1
ATOM 954 O O . ASN A 1 115 ? -22.002 -5.697 16.089 1.00 92.12 115 ASN A O 1
ATOM 958 N N . GLY A 1 116 ? -20.285 -5.248 14.735 1.00 91.00 116 GLY A N 1
ATOM 959 C CA . GLY A 1 116 ? -20.621 -3.835 14.622 1.00 91.00 116 GLY A CA 1
ATOM 960 C C . GLY A 1 116 ? -19.427 -2.930 14.379 1.00 91.00 116 GLY A C 1
ATOM 961 O O . GLY A 1 116 ? -18.344 -3.368 14.010 1.00 91.00 116 GLY A O 1
ATOM 962 N N . VAL A 1 117 ? -19.639 -1.633 14.588 1.00 92.38 117 VAL A N 1
ATOM 963 C CA . VAL A 1 117 ? -18.573 -0.635 14.475 1.00 92.38 117 VAL A CA 1
ATOM 964 C C . VAL A 1 117 ? -17.762 -0.556 15.770 1.00 92.38 117 VAL A C 1
ATOM 966 O O . VAL A 1 117 ? -18.330 -0.492 16.862 1.00 92.38 117 VAL A O 1
ATOM 969 N N . THR A 1 118 ? -16.436 -0.487 15.646 1.00 90.94 118 THR A N 1
ATOM 970 C CA . THR A 1 118 ? -15.548 -0.103 16.751 1.00 90.94 118 THR A CA 1
ATOM 971 C C . THR A 1 118 ? -15.431 1.416 16.802 1.00 90.94 118 THR A C 1
ATOM 973 O O . THR A 1 118 ? -14.950 2.042 15.858 1.00 90.94 118 THR A O 1
ATOM 976 N N . LEU A 1 119 ? -15.866 2.027 17.904 1.00 88.19 119 LEU A N 1
ATOM 977 C CA . LEU A 1 119 ? -15.830 3.482 18.053 1.00 88.19 119 LEU A CA 1
ATOM 978 C C . LEU A 1 119 ? -14.432 3.950 18.490 1.00 88.19 119 LEU A C 1
ATOM 980 O O . LEU A 1 119 ? -13.949 3.555 19.550 1.00 88.19 119 LEU A O 1
ATOM 984 N N . GLY A 1 120 ? -13.795 4.812 17.694 1.00 89.81 120 GLY A N 1
ATOM 985 C CA . GLY A 1 120 ? -12.560 5.505 18.074 1.00 89.81 120 GLY A CA 1
ATOM 986 C C . GLY A 1 120 ? -12.877 6.750 18.898 1.00 89.81 120 GLY A C 1
ATOM 987 O O . GLY A 1 120 ? -13.333 7.751 18.345 1.00 89.81 120 GLY A O 1
ATOM 988 N N . ILE A 1 121 ? -12.673 6.688 20.217 1.00 85.94 121 ILE A N 1
ATOM 989 C CA . ILE A 1 121 ? -13.060 7.756 21.147 1.00 85.94 121 ILE A CA 1
ATOM 990 C C . ILE A 1 121 ? -11.878 8.110 22.051 1.00 85.94 121 ILE A C 1
ATOM 992 O O . ILE A 1 121 ? -11.184 7.243 22.575 1.00 85.94 121 ILE A O 1
ATOM 996 N N . GLN A 1 122 ? -11.673 9.407 22.261 1.00 81.31 122 GLN A N 1
ATOM 997 C CA . GLN A 1 122 ? -10.742 9.948 23.248 1.00 81.31 122 GLN A CA 1
ATOM 998 C C . GLN A 1 122 ? -11.509 10.802 24.264 1.00 81.31 122 GLN A C 1
ATOM 1000 O O . GLN A 1 122 ? -12.574 11.337 23.949 1.00 81.31 122 GLN A O 1
ATOM 1005 N N . GLY A 1 123 ? -10.956 10.954 25.470 1.00 83.94 123 GLY A 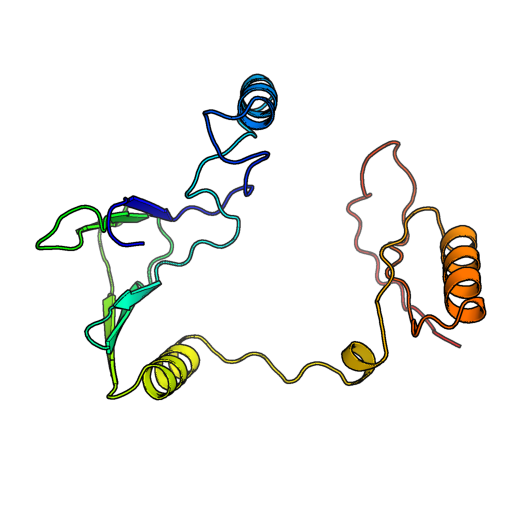N 1
ATOM 1006 C CA . GLY A 1 123 ? -11.563 11.764 26.536 1.00 83.94 123 GLY A CA 1
ATOM 1007 C C . GLY A 1 123 ? -11.794 11.046 27.868 1.00 83.94 123 GLY A C 1
ATOM 1008 O O . GLY A 1 123 ? -12.424 11.624 28.744 1.00 83.94 123 GLY A O 1
ATOM 1009 N N . GLY A 1 124 ? -11.273 9.827 28.040 1.00 82.94 124 GLY A N 1
ATOM 1010 C CA . GLY A 1 124 ? -11.398 9.052 29.279 1.00 82.94 124 GLY A CA 1
ATOM 1011 C C . GLY A 1 124 ? -12.660 8.185 29.337 1.00 82.94 124 GLY A C 1
ATOM 1012 O O . GLY A 1 124 ? -13.525 8.257 28.464 1.00 82.94 124 GLY A O 1
ATOM 1013 N N . THR A 1 125 ? -12.743 7.342 30.368 1.00 86.56 125 THR A N 1
ATOM 1014 C CA . THR A 1 125 ? -13.740 6.265 30.481 1.00 86.56 125 THR A CA 1
ATOM 1015 C C . THR A 1 125 ? -15.181 6.770 30.433 1.00 86.56 125 THR A C 1
ATOM 1017 O O . THR A 1 125 ? -15.973 6.249 29.655 1.00 86.56 125 THR A O 1
ATOM 1020 N N . GLU A 1 126 ? -15.519 7.818 31.192 1.00 88.94 126 GLU A N 1
ATOM 1021 C CA . GLU A 1 126 ? -16.887 8.360 31.235 1.00 88.94 126 GLU A CA 1
ATOM 1022 C C . GLU A 1 126 ? -17.355 8.865 29.863 1.00 88.94 126 GLU A C 1
ATOM 1024 O O . GLU A 1 126 ? -18.471 8.567 29.440 1.00 88.94 126 GLU A O 1
ATOM 1029 N N . VAL A 1 127 ? -16.490 9.576 29.129 1.00 89.56 127 VAL A N 1
ATOM 1030 C CA . VAL A 1 127 ? -16.800 10.090 27.783 1.00 89.56 127 VAL A CA 1
ATOM 1031 C C . VAL A 1 127 ? -17.010 8.944 26.797 1.00 89.56 127 VAL A C 1
ATOM 1033 O O . VAL A 1 127 ? -17.928 8.996 25.974 1.00 89.56 127 VAL A O 1
ATOM 1036 N N . CYS A 1 128 ? -16.168 7.912 26.870 1.00 88.31 128 CYS A N 1
ATOM 1037 C CA . CYS A 1 128 ? -16.304 6.722 26.040 1.00 88.31 128 CYS A CA 1
ATOM 1038 C C . CYS A 1 128 ? -17.618 5.987 26.319 1.00 88.31 128 CYS A C 1
ATOM 1040 O O . CYS A 1 128 ? -18.354 5.698 25.375 1.00 88.31 128 CYS A O 1
ATOM 1042 N N . GLN A 1 129 ? -17.942 5.760 27.595 1.00 88.50 129 GLN A N 1
ATOM 1043 C CA . GLN A 1 129 ? -19.153 5.057 28.008 1.00 88.50 129 GLN A CA 1
ATOM 1044 C C . GLN A 1 129 ? -20.418 5.816 27.587 1.00 88.50 129 GLN A C 1
ATOM 1046 O O . GLN A 1 129 ? -21.274 5.260 26.905 1.00 88.50 129 GLN A O 1
ATOM 1051 N N . GLN A 1 130 ? -20.493 7.121 27.869 1.00 93.81 130 GLN A N 1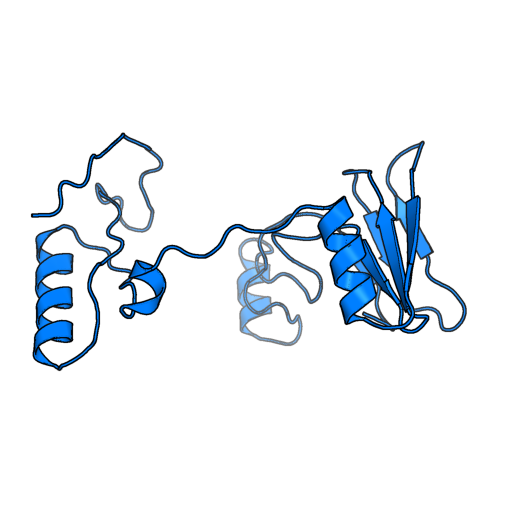
ATOM 1052 C CA . GLN A 1 130 ? -21.638 7.959 27.486 1.00 93.81 130 GLN A CA 1
ATOM 1053 C C . GLN A 1 130 ? -21.903 7.942 25.971 1.00 93.81 130 GLN A C 1
ATOM 1055 O O . GLN A 1 130 ? -23.052 7.866 25.523 1.00 93.81 130 GLN A O 1
ATOM 1060 N N . LYS A 1 131 ? -20.843 8.018 25.155 1.00 92.12 131 LYS A N 1
ATOM 1061 C CA . LYS A 1 131 ? -20.957 7.974 23.689 1.00 92.12 131 LYS A CA 1
ATOM 1062 C C . LYS A 1 131 ? -21.350 6.587 23.187 1.00 92.12 131 LYS A C 1
ATOM 1064 O O . LYS A 1 131 ? -22.167 6.505 22.272 1.00 92.12 131 LYS A O 1
ATOM 1069 N N . LEU A 1 132 ? -20.813 5.522 23.783 1.00 90.31 132 LEU A N 1
ATOM 1070 C CA . LEU A 1 132 ? -21.212 4.149 23.475 1.00 90.31 132 LEU A CA 1
ATOM 1071 C C . LEU A 1 132 ? -22.708 3.942 23.749 1.00 90.31 132 LEU A C 1
ATOM 1073 O O . LEU A 1 132 ? -23.430 3.479 22.867 1.00 90.31 132 LEU A O 1
ATOM 1077 N N . ASP A 1 133 ? -23.185 4.351 24.924 1.00 93.62 133 ASP A N 1
ATOM 1078 C CA . ASP A 1 133 ? -24.587 4.200 25.323 1.00 93.62 133 ASP A CA 1
ATOM 1079 C C . ASP A 1 133 ? -25.521 4.993 24.410 1.00 93.62 133 ASP A C 1
ATOM 1081 O O . ASP A 1 133 ? -26.559 4.491 23.985 1.00 93.62 133 ASP A O 1
ATOM 1085 N N . THR A 1 134 ? -25.122 6.208 24.023 1.00 95.69 134 THR A N 1
ATOM 1086 C CA . THR A 1 134 ? -25.874 7.019 23.054 1.00 95.69 134 THR A CA 1
ATOM 1087 C C . THR A 1 134 ? -26.045 6.282 21.722 1.00 95.69 134 THR A C 1
ATOM 1089 O O . THR A 1 134 ? -27.150 6.233 21.180 1.00 95.69 134 THR A O 1
ATOM 1092 N N . MET A 1 135 ? -24.974 5.675 21.202 1.00 94.25 135 MET A N 1
ATOM 1093 C CA . MET A 1 135 ? -25.010 4.936 19.935 1.00 94.25 135 MET A CA 1
ATOM 1094 C C . MET A 1 135 ? -25.854 3.661 20.048 1.00 94.25 135 MET A C 1
ATOM 1096 O O . MET A 1 135 ? -26.675 3.390 19.170 1.00 94.25 135 MET A O 1
ATOM 1100 N N . ARG A 1 136 ? -25.720 2.913 21.148 1.00 92.25 136 ARG A N 1
ATOM 1101 C CA . ARG A 1 136 ? -26.520 1.707 21.413 1.00 92.25 136 ARG A CA 1
ATOM 1102 C C . ARG A 1 136 ? -28.009 2.019 21.536 1.00 92.25 136 ARG A C 1
ATOM 1104 O O . ARG A 1 136 ? -28.819 1.353 20.897 1.00 92.25 136 ARG A O 1
ATOM 1111 N N . ASN A 1 137 ? -28.368 3.064 22.280 1.00 96.00 137 ASN A N 1
ATOM 1112 C CA . ASN A 1 137 ? -29.757 3.500 22.450 1.00 96.00 137 ASN A CA 1
ATOM 1113 C C . ASN A 1 137 ? -30.390 3.968 21.130 1.00 96.00 137 ASN A C 1
ATOM 1115 O O . ASN A 1 137 ? -31.597 3.842 20.946 1.00 96.00 137 ASN A O 1
ATOM 1119 N N . ALA A 1 138 ? -29.578 4.464 20.192 1.00 96.44 138 ALA A N 1
ATOM 1120 C CA . ALA A 1 138 ? -30.004 4.798 18.834 1.00 96.44 138 ALA A CA 1
ATOM 1121 C C . ALA A 1 138 ? -30.077 3.579 17.885 1.00 96.44 138 ALA A C 1
ATOM 1123 O O . ALA A 1 138 ? -30.373 3.742 16.702 1.00 96.44 138 ALA A O 1
ATOM 1124 N N . GLY A 1 139 ? -29.806 2.363 18.374 1.00 93.75 139 GLY A N 1
ATOM 1125 C CA . GLY A 1 139 ? -29.861 1.123 17.596 1.00 93.75 139 GLY A CA 1
ATOM 1126 C C . GLY A 1 139 ? -28.586 0.796 16.812 1.00 93.75 139 GLY A C 1
ATOM 1127 O O . GLY A 1 139 ? -28.601 -0.106 15.973 1.00 93.75 139 GLY A O 1
ATOM 1128 N N . VAL A 1 140 ? -27.472 1.495 17.060 1.00 93.31 140 VAL A N 1
ATOM 1129 C CA . VAL A 1 140 ? -26.190 1.184 16.417 1.00 93.31 140 VAL A CA 1
ATOM 1130 C C . VAL A 1 140 ? -25.582 -0.058 17.061 1.00 93.31 140 VAL A C 1
ATOM 1132 O O . VAL A 1 140 ? -25.295 -0.080 18.260 1.00 93.31 140 VAL A O 1
ATOM 1135 N N . LYS A 1 141 ? -25.305 -1.078 16.243 1.00 87.75 141 LYS A N 1
ATOM 1136 C CA . LYS A 1 141 ? -24.518 -2.239 16.664 1.00 87.75 141 LYS A CA 1
ATOM 1137 C C . LYS A 1 141 ? -23.080 -1.801 16.947 1.00 87.75 141 LYS A C 1
ATOM 1139 O O . LYS A 1 141 ? -22.311 -1.524 16.027 1.00 87.75 141 LYS A O 1
ATOM 1144 N N . SER A 1 142 ? -22.750 -1.682 18.227 1.00 78.31 142 SER A N 1
ATOM 1145 C CA . SER A 1 142 ? -21.410 -1.367 18.718 1.00 78.31 142 SER A CA 1
ATOM 1146 C C . SER A 1 142 ? -21.197 -2.078 20.051 1.00 78.31 142 SER A C 1
ATOM 1148 O O . SER A 1 142 ? -21.831 -1.774 21.065 1.00 78.31 142 SER A O 1
ATOM 1150 N N . GLU A 1 143 ? -20.331 -3.086 20.047 1.00 67.44 143 GLU A N 1
ATOM 1151 C CA . GLU A 1 143 ? -20.020 -3.839 21.262 1.00 67.44 143 GLU A CA 1
ATOM 1152 C C . GLU A 1 143 ? -18.913 -3.166 22.073 1.00 67.44 143 GLU A C 1
ATOM 1154 O O . GLU A 1 143 ? -18.885 -3.319 23.290 1.00 67.44 143 GLU A O 1
ATOM 1159 N N . ARG A 1 144 ? -18.021 -2.401 21.428 1.00 69.88 144 ARG A N 1
ATOM 1160 C CA . ARG A 1 144 ? -16.800 -1.883 22.056 1.00 69.88 144 ARG A CA 1
ATOM 1161 C C . ARG A 1 144 ? -16.415 -0.498 21.535 1.00 69.88 144 ARG A C 1
ATOM 1163 O O . ARG A 1 144 ? -16.760 -0.102 20.420 1.00 69.88 144 ARG A O 1
ATOM 1170 N N . TYR A 1 145 ? -15.629 0.208 22.339 1.00 67.50 145 TYR A N 1
ATOM 1171 C CA . TYR A 1 145 ? -14.841 1.359 21.912 1.00 67.50 145 TYR A CA 1
ATOM 1172 C C . TYR A 1 145 ? -13.354 1.042 22.075 1.00 67.50 145 TYR A C 1
ATOM 1174 O O . TYR A 1 145 ? -12.952 0.323 22.989 1.00 67.50 145 TYR A O 1
ATOM 1182 N N . LEU A 1 146 ? -12.530 1.600 21.194 1.00 60.41 146 LEU A N 1
ATOM 1183 C CA . LEU A 1 146 ? -11.089 1.679 21.403 1.00 60.41 146 LEU A CA 1
ATOM 1184 C C . LEU A 1 146 ? -10.818 2.999 22.118 1.00 60.41 146 LEU A C 1
ATOM 1186 O O . LEU A 1 146 ? -10.830 4.066 21.504 1.00 60.41 146 LEU A O 1
ATOM 1190 N N . GLY A 1 147 ? -10.633 2.914 23.434 1.00 54.72 147 GLY A N 1
ATOM 1191 C CA . GLY A 1 147 ? -10.193 4.021 24.270 1.00 54.72 147 GLY A CA 1
ATOM 1192 C C . GLY A 1 147 ? -8.753 3.766 24.674 1.00 54.72 147 GLY A C 1
ATOM 1193 O O . GLY A 1 147 ? -8.483 2.837 25.427 1.00 54.72 147 GLY A O 1
ATOM 1194 N N . ALA A 1 148 ? -7.814 4.566 24.183 1.00 52.22 148 ALA A N 1
ATOM 1195 C CA . ALA A 1 148 ? -6.477 4.538 24.753 1.00 52.22 148 ALA A CA 1
ATOM 1196 C C . ALA A 1 148 ? -6.558 5.130 26.175 1.00 52.22 148 ALA A C 1
ATOM 1198 O O . ALA A 1 148 ? -7.120 6.214 26.366 1.00 52.22 148 ALA A O 1
ATOM 1199 N N . GLY A 1 149 ? -6.043 4.405 27.175 1.00 44.06 149 GLY A N 1
ATOM 1200 C CA . GLY A 1 149 ? -5.886 4.887 28.549 1.00 44.06 149 GLY A CA 1
ATOM 1201 C C . GLY A 1 149 ? -4.906 6.057 28.569 1.00 44.06 149 GLY A C 1
ATOM 1202 O O . GLY A 1 149 ? -3.702 5.873 28.700 1.00 44.06 149 GLY A O 1
ATOM 1203 N N . LEU A 1 150 ? -5.419 7.262 28.333 1.00 42.91 150 LEU A N 1
ATOM 1204 C CA . LEU A 1 150 ? -4.619 8.430 27.988 1.00 42.91 150 LEU A CA 1
ATOM 1205 C C . LEU A 1 150 ? -4.592 9.437 29.129 1.00 42.91 150 LEU A C 1
ATOM 1207 O O . LEU A 1 150 ? -5.586 10.103 29.417 1.00 42.91 150 LEU A O 1
ATOM 1211 N N . VAL A 1 151 ? -3.410 9.616 29.717 1.00 41.03 151 VAL A N 1
ATOM 1212 C CA . VAL A 1 151 ? -3.072 10.847 30.432 1.00 41.03 151 VAL A CA 1
ATOM 1213 C C . VAL A 1 151 ? -2.875 11.936 29.375 1.00 41.03 151 VAL A C 1
ATOM 1215 O O . VAL A 1 151 ? -2.047 11.810 28.476 1.00 41.03 151 VAL A O 1
ATOM 1218 N N . ARG A 1 152 ? -3.686 12.988 29.462 1.00 40.88 152 ARG A N 1
ATOM 1219 C CA . ARG A 1 152 ? -3.760 14.082 28.489 1.00 40.88 152 ARG A CA 1
ATOM 1220 C C . ARG A 1 152 ? -2.498 14.957 28.539 1.00 40.88 152 ARG A C 1
ATOM 1222 O O . ARG A 1 152 ? -2.284 15.650 29.528 1.00 40.88 152 ARG A O 1
ATOM 1229 N N . TYR A 1 153 ? -1.740 15.007 27.444 1.00 44.09 153 TYR A N 1
ATOM 1230 C CA . TYR A 1 153 ? -1.017 16.215 27.022 1.00 44.09 153 TYR A CA 1
ATOM 1231 C C . TYR A 1 153 ? -1.804 16.857 25.867 1.00 44.09 153 TYR A C 1
ATOM 1233 O O . TYR A 1 153 ? -2.548 16.154 25.186 1.00 44.09 153 TYR A O 1
ATOM 1241 N N . PRO A 1 154 ? -1.752 18.187 25.684 1.00 47.16 154 PRO A N 1
ATOM 1242 C CA . PRO A 1 154 ? -2.829 18.937 25.034 1.00 47.16 154 PRO A CA 1
ATOM 1243 C C . PRO A 1 154 ? -3.223 18.491 23.615 1.00 47.16 154 PRO A C 1
ATOM 1245 O O . PRO A 1 154 ? -4.378 18.713 23.257 1.00 47.16 154 PRO A O 1
ATOM 1248 N N . HIS A 1 155 ? -2.346 17.830 22.845 1.00 52.59 155 HIS A N 1
ATOM 1249 C CA . HIS A 1 155 ? -2.644 17.406 21.468 1.00 52.59 155 HIS A CA 1
ATOM 1250 C C . HIS A 1 155 ? -2.083 16.037 21.039 1.00 52.59 155 HIS A C 1
ATOM 1252 O O . HIS A 1 155 ? -2.295 15.667 19.891 1.00 52.59 155 HIS A O 1
ATOM 1258 N N . ASP A 1 156 ? -1.444 15.271 21.932 1.00 55.69 156 ASP A N 1
ATOM 1259 C CA . ASP A 1 156 ? -0.752 14.024 21.570 1.00 55.69 156 ASP A CA 1
ATOM 1260 C C . ASP A 1 156 ? -1.009 12.882 22.559 1.00 55.69 156 ASP A C 1
ATOM 1262 O O . ASP A 1 156 ? -1.372 13.087 23.722 1.00 55.69 156 ASP A O 1
ATOM 1266 N N . LEU A 1 157 ? -0.798 11.655 22.075 1.00 57.91 157 LEU A N 1
ATOM 1267 C CA . LEU A 1 157 ? -0.823 10.442 22.888 1.00 57.91 157 LEU A CA 1
ATOM 1268 C C . LEU A 1 157 ? 0.444 10.364 23.754 1.00 57.91 157 LEU A C 1
ATOM 1270 O O . LEU A 1 157 ? 1.547 10.620 23.272 1.00 57.91 157 LEU A O 1
ATOM 1274 N N . LEU A 1 158 ? 0.313 9.947 25.017 1.00 62.69 158 LEU A N 1
ATOM 1275 C CA . LEU A 1 158 ? 1.473 9.545 25.815 1.00 62.69 158 LEU A CA 1
ATOM 1276 C C . LEU A 1 158 ? 1.952 8.172 25.329 1.00 62.69 158 LEU A C 1
ATOM 1278 O O . LEU A 1 158 ? 1.244 7.178 25.473 1.00 62.69 158 LEU A O 1
ATOM 1282 N N . TRP A 1 159 ? 3.172 8.106 24.800 1.00 63.09 159 TRP A N 1
ATOM 1283 C CA . TRP A 1 159 ? 3.799 6.861 24.349 1.00 63.09 159 TRP A CA 1
ATOM 1284 C C . TRP A 1 159 ? 4.348 6.061 25.542 1.00 63.09 159 TRP A C 1
ATOM 1286 O O . TRP A 1 159 ? 5.555 5.943 25.739 1.00 63.09 159 TRP A O 1
ATOM 1296 N N . GLN A 1 160 ? 3.448 5.531 26.374 1.00 61.22 160 GLN A N 1
ATOM 1297 C CA . GLN A 1 160 ? 3.751 4.518 27.386 1.00 61.22 160 GLN A CA 1
ATOM 1298 C C . GLN A 1 160 ? 2.781 3.352 27.218 1.00 61.22 160 GLN A C 1
ATOM 1300 O O . GLN A 1 160 ? 1.631 3.432 27.643 1.00 61.22 160 GLN A O 1
ATOM 1305 N N . ALA A 1 161 ? 3.249 2.261 26.614 1.00 63.66 161 ALA A N 1
ATOM 1306 C CA . ALA A 1 161 ? 2.535 0.997 26.692 1.00 63.66 161 ALA A CA 1
ATOM 1307 C C . ALA A 1 161 ? 2.668 0.477 28.130 1.00 63.66 161 ALA A C 1
ATOM 1309 O O . ALA A 1 161 ? 3.766 0.160 28.585 1.00 63.66 161 ALA A O 1
ATOM 1310 N N . ARG A 1 162 ? 1.562 0.462 28.869 1.00 57.25 162 ARG A N 1
ATOM 1311 C CA . ARG A 1 162 ? 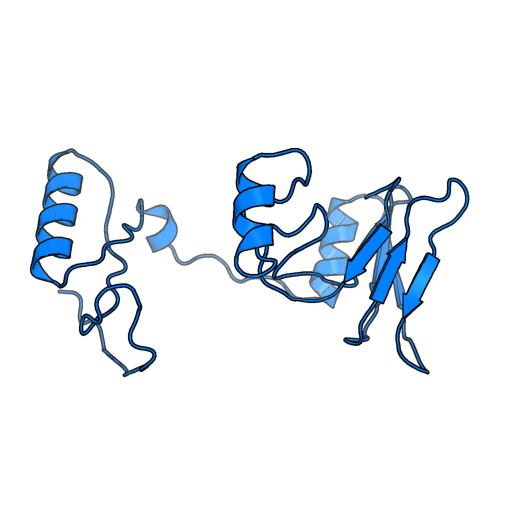1.425 -0.311 30.103 1.00 57.25 162 ARG A CA 1
ATOM 1312 C C . ARG A 1 162 ? 0.399 -1.386 29.812 1.00 57.25 162 ARG A C 1
ATOM 1314 O O . ARG A 1 162 ? -0.607 -1.080 29.171 1.00 57.25 162 ARG A O 1
ATOM 1321 N N . ASP A 1 163 ? 0.651 -2.604 30.266 1.00 38.47 163 ASP A N 1
ATOM 1322 C CA . ASP A 1 163 ? -0.348 -3.662 30.210 1.00 38.47 163 ASP A CA 1
ATOM 1323 C C . ASP A 1 163 ? -1.544 -3.212 31.054 1.00 38.47 163 ASP A C 1
ATOM 1325 O O . ASP A 1 163 ? -1.476 -3.133 32.280 1.00 38.47 163 ASP A O 1
ATOM 1329 N N . VAL A 1 164 ? -2.614 -2.801 30.379 1.00 44.69 164 VAL A N 1
ATOM 1330 C CA . VAL A 1 164 ? -3.909 -2.552 31.000 1.00 44.69 164 VAL A CA 1
ATOM 1331 C C . VAL A 1 164 ? -4.775 -3.719 30.570 1.00 44.69 164 VAL A C 1
ATOM 1333 O O . VAL A 1 164 ? -5.248 -3.760 29.433 1.00 44.69 164 VAL A O 1
ATOM 1336 N N . GLU A 1 165 ? -4.936 -4.696 31.459 1.00 32.78 165 GLU A N 1
ATOM 1337 C CA . GLU A 1 165 ? -5.977 -5.707 31.320 1.00 32.78 165 GLU A CA 1
ATOM 1338 C C . GLU A 1 165 ? -7.324 -4.978 31.349 1.00 32.78 165 GLU A C 1
ATOM 1340 O O . GLU A 1 165 ? -7.753 -4.441 32.369 1.00 32.78 165 GLU A O 1
ATOM 1345 N N . LEU A 1 166 ? -7.961 -4.873 30.183 1.00 38.25 166 LEU A N 1
ATOM 1346 C CA . LEU A 1 166 ? -9.344 -4.432 30.082 1.00 38.25 166 LEU A CA 1
ATOM 1347 C C . LEU A 1 166 ? -10.221 -5.620 30.481 1.00 38.25 166 LEU A C 1
ATOM 1349 O O . LEU A 1 166 ? -10.597 -6.426 29.630 1.00 38.25 166 LEU A O 1
ATOM 1353 N N . GLU A 1 167 ? -10.521 -5.740 31.774 1.00 28.88 167 GLU A N 1
ATOM 1354 C CA . GLU A 1 167 ? -11.655 -6.543 32.225 1.00 28.88 167 GLU A CA 1
ATOM 1355 C C . GLU A 1 167 ? -12.929 -5.921 31.641 1.00 28.88 167 GLU A C 1
ATOM 1357 O O . GLU A 1 167 ? -13.229 -4.743 31.846 1.00 28.88 167 GLU A O 1
ATOM 1362 N N . VAL A 1 168 ? -13.637 -6.704 30.833 1.00 34.03 168 VAL A N 1
ATOM 1363 C CA . VAL A 1 168 ? -14.962 -6.355 30.325 1.00 34.03 168 VAL A CA 1
ATOM 1364 C C . VAL A 1 168 ? -15.941 -7.204 31.124 1.00 34.03 168 VAL A C 1
ATOM 1366 O O . VAL A 1 168 ? -15.955 -8.421 30.938 1.00 34.03 168 VAL A O 1
ATOM 1369 N N . GLU A 1 169 ? -16.695 -6.576 32.028 1.00 32.53 169 GLU A N 1
ATOM 1370 C CA . GLU A 1 169 ? -17.939 -7.154 32.565 1.00 32.53 169 GLU A CA 1
ATOM 1371 C C . GLU A 1 169 ? -19.014 -7.251 31.471 1.00 32.53 169 GLU A C 1
ATOM 1373 O O . GLU A 1 169 ? -19.123 -6.309 30.644 1.00 32.53 169 GLU A O 1
#

Organism: Salmonella enterica I (NCBI:txid59201)

Secondary structure (DSSP, 8-state):
-TTSEEEE------SS--TTSHHHHHHHHHHSTT--TT--S---SEEE-TTSEEEEE---S-EEEE--SSS--EEEESSS---EEEEE-SSHHHHHHHHHHHH--PPPPPGGGGGSPPEE--S-HHHHHHHHHHHHHTT-----EE----PPBTTB-------------

Foldseek 3Di:
DAQFKAKQDADQQAFCADPVDPRLVVCCVPPNRRHHPRYHNDGAQKDADPQAKIKHKPDDFIWMWGNNDPPDIDIGGPDPDIDIDMDGDPDVVVNVVVVCVVVPDDDDDPPVVVQFDAAEDEDDDVRQVVVQVVCVVVVGRYPYYDYDPADDDPPDGDPDDDPDPPDDD

Radius of gyration: 22.44 Å; chains: 1; bounding box: 56×44×56 Å

pLDDT: mean 89.07, std 17.97, range [28.88, 98.88]

Sequence (169 aa):
MRGKPFPLWTSEQGVGRNKTSYVTWQADCKENAGGDYYWTFFPQPTFVSTQKYYCHVDNSCYMNFDFSAPEYHELALWEDKTTLRFECADTYIALLEKLTALLGRQPELPDWVYNGVTLGIQGGTEVCQQKLDTMRNAGVKSERYLGAGLVRYPHDLLWQARDVELEVE

InterPro domains:
  IPR011013 Galactose mutarotase-like domain superfamily [SSF74650] (3-85)
  IPR052990 Sulfoquinovosidase Glycosyl Hydrolase [PTHR46959] (1-141)